Protein AF-A0A6A6Z3P0-F1 (afdb_monomer_lite)

InterPro domains:
  IPR002867 IBR domain [PF01485] (21-75)
  IPR002867 IBR domain [SM00647] (12-75)
  IPR002867 IBR domain [SM00647] (88-153)
  IPR031127 E3 ubiquitin ligase RBR family [PTHR11685] (5-146)
  IPR044066 TRIAD supradomain [PS51873] (1-155)

Sequence (176 aa):
MVEAVAEKDVFDRLSEQESFNFIREMEGLISCPNSDCSGGHLHPHPEEEPIFTCEGCHAKYCILCEVPYHDGLSCAEYKRQAGLTEEQKKQEAAMAEFLREKLTKRCPKCEILIQKDKGCDHMTCTVCNSQFCWDCLADWNIIIRNDNRRHNPTYRWHPDNLRSVQQSGVEDDDDS

Secondary structure (DSSP, 8-state):
-------HHHHHHHHHHHHHHHHHHSTTEEE-S-TT---EEE-S-TTT--EEE-TTT--EEETTTTEE--TTS-HHHHHHHTT-SHHHHHHHHHHHHHHHHHHEEE-TTT--EEEPPSS-SEEE-TTT--EEETTT--BHHHHHHS-GGGS-TTSTTSTTTGGGSTTS--------

pLDDT: mean 81.59, std 14.67, range [35.56, 96.56]

Radius of gyration: 31.36 Å; chains: 1; bounding box: 68×85×72 Å

Foldseek 3Di:
DDDPDDDPVRVVVVVVVVVVVVLVPDPQWAADPDPVDRWTDRGNCCPPDQWGQTPGPRFIARVVQGHGDDPPDDPVRCCVVVLNDPVSVVVVVVVVVVQQVVQWDAQPPPGDIDGDDPDAQFDADPPPRFTAGNFQNFGPVVCVVPHLCSGDPVDCSRPVNVVVVVPPDDPDPPDD

Structure (mmCIF, N/CA/C/O backbone):
data_AF-A0A6A6Z3P0-F1
#
_entry.id   AF-A0A6A6Z3P0-F1
#
loop_
_atom_site.group_PDB
_atom_site.id
_atom_site.type_symbol
_atom_site.label_atom_id
_atom_site.label_alt_id
_atom_site.label_comp_id
_atom_site.label_asym_id
_atom_site.label_entity_id
_atom_site.label_seq_id
_atom_site.pdbx_PDB_ins_code
_atom_site.Cartn_x
_atom_site.Cartn_y
_atom_site.Cartn_z
_atom_site.occupancy
_atom_site.B_iso_or_equiv
_atom_site.auth_seq_id
_atom_site.auth_comp_id
_atom_site.auth_asym_id
_atom_site.auth_atom_id
_atom_site.pdbx_PDB_model_num
ATOM 1 N N . MET A 1 1 ? -37.049 44.557 25.348 1.00 35.56 1 MET A N 1
ATOM 2 C CA . MET A 1 1 ? -37.482 43.154 25.477 1.00 35.56 1 MET A CA 1
ATOM 3 C C . MET A 1 1 ? -37.672 42.621 24.079 1.00 35.56 1 MET A C 1
ATOM 5 O O . MET A 1 1 ? -38.608 43.037 23.416 1.00 35.56 1 MET A O 1
ATOM 9 N N . VAL A 1 2 ? -36.734 41.815 23.598 1.00 36.72 2 VAL A N 1
ATOM 10 C CA . VAL A 1 2 ? -36.918 41.025 22.377 1.00 36.72 2 VAL A CA 1
ATOM 11 C C . VAL A 1 2 ? -36.801 39.590 22.855 1.00 36.72 2 VAL A C 1
ATOM 13 O O . VAL A 1 2 ? -35.703 39.122 23.138 1.00 36.72 2 VAL A O 1
ATOM 16 N N . GLU A 1 3 ? -37.943 38.957 23.095 1.00 46.56 3 GLU A N 1
ATOM 17 C CA . GLU A 1 3 ? -38.000 37.521 23.341 1.00 46.56 3 GLU A CA 1
ATOM 18 C C . GLU A 1 3 ? -37.885 36.848 21.977 1.00 46.56 3 GLU A C 1
ATOM 20 O O . GLU A 1 3 ? -38.770 36.962 21.128 1.00 46.56 3 GLU A O 1
ATOM 25 N N . ALA A 1 4 ? -36.735 36.225 21.731 1.00 55.53 4 ALA A N 1
ATOM 26 C CA . ALA A 1 4 ? -36.523 35.401 20.558 1.00 55.53 4 ALA A CA 1
ATOM 27 C C . ALA A 1 4 ? -37.295 34.093 20.758 1.00 55.53 4 ALA A C 1
ATOM 29 O O . ALA A 1 4 ? -36.815 33.169 21.410 1.00 55.53 4 ALA A O 1
ATOM 30 N N . VAL A 1 5 ? -38.515 34.030 20.230 1.00 57.62 5 VAL A N 1
ATOM 31 C CA . VAL A 1 5 ? -39.254 32.772 20.123 1.00 57.62 5 VAL A CA 1
ATOM 32 C C . VAL A 1 5 ? -38.712 32.060 18.890 1.00 57.62 5 VAL A C 1
ATOM 34 O O . VAL A 1 5 ? -39.016 32.446 17.762 1.00 57.62 5 VAL A O 1
ATOM 37 N N . ALA A 1 6 ? -37.845 31.070 19.098 1.00 60.78 6 ALA A N 1
ATOM 38 C CA . ALA A 1 6 ? -37.446 30.170 18.025 1.00 60.78 6 ALA A CA 1
ATOM 39 C C . ALA A 1 6 ? -38.705 29.486 17.464 1.00 60.78 6 ALA A C 1
ATOM 41 O O . ALA A 1 6 ? -39.554 29.025 18.232 1.00 60.78 6 ALA A O 1
ATOM 42 N N . GLU A 1 7 ? -38.851 29.440 16.135 1.00 67.38 7 GLU A N 1
ATOM 43 C CA . GLU A 1 7 ? -39.896 28.625 15.509 1.00 67.38 7 GLU A CA 1
ATOM 44 C C . GLU A 1 7 ? -39.779 27.183 16.006 1.00 67.38 7 GLU A C 1
ATOM 46 O O . GLU A 1 7 ? -38.675 26.693 16.240 1.00 67.38 7 GLU A O 1
ATOM 51 N N . LYS A 1 8 ? -40.914 26.496 16.161 1.00 65.06 8 LYS A N 1
ATOM 52 C CA . LYS A 1 8 ? -40.977 25.155 16.755 1.00 65.06 8 LYS A CA 1
ATOM 53 C C . LYS A 1 8 ? -39.964 24.175 16.139 1.00 65.06 8 LYS A C 1
ATOM 55 O O . LYS A 1 8 ? -39.281 23.481 16.870 1.00 65.06 8 LYS A O 1
ATOM 60 N N . ASP A 1 9 ? -39.784 24.214 14.821 1.00 66.25 9 ASP A N 1
ATOM 61 C CA . ASP A 1 9 ? -38.813 23.380 14.097 1.00 66.25 9 ASP A CA 1
ATOM 62 C C . ASP A 1 9 ? -37.337 23.731 14.395 1.00 66.25 9 ASP A C 1
ATOM 64 O O . ASP A 1 9 ? -36.457 22.875 14.351 1.00 66.25 9 ASP A O 1
ATOM 68 N N . VAL A 1 10 ? -37.044 24.992 14.720 1.00 68.81 10 VAL A N 1
ATOM 69 C CA . VAL A 1 10 ? -35.709 25.427 15.160 1.00 68.81 10 VAL A CA 1
ATOM 70 C C . VAL A 1 10 ? -35.479 25.023 16.616 1.00 68.81 10 VAL A C 1
ATOM 72 O O . VAL A 1 10 ? -34.391 24.566 16.952 1.00 68.81 10 VAL A O 1
ATOM 75 N N . PHE A 1 11 ? -36.500 25.149 17.467 1.00 68.69 11 PHE A N 1
ATOM 76 C CA . PHE A 1 11 ? -36.441 24.715 18.862 1.00 68.69 11 PHE A CA 1
ATOM 77 C C . PHE A 1 11 ? -36.254 23.196 18.982 1.00 68.69 11 PHE A C 1
ATOM 79 O O . PHE A 1 11 ? -35.376 22.754 19.719 1.00 68.69 11 PHE A O 1
ATOM 86 N N . ASP A 1 12 ? -37.011 22.411 18.213 1.00 67.81 12 ASP A N 1
ATOM 87 C CA . ASP A 1 12 ? -36.944 20.947 18.223 1.00 67.81 12 ASP A CA 1
ATOM 88 C C . ASP A 1 12 ? -35.551 20.460 17.773 1.00 67.81 12 ASP A C 1
ATOM 90 O O . ASP A 1 12 ? -34.917 19.665 18.467 1.00 67.81 12 ASP A O 1
ATOM 94 N N . ARG A 1 13 ? -34.996 21.029 16.690 1.00 67.06 13 ARG A N 1
ATOM 95 C CA . ARG A 1 13 ? -33.631 20.709 16.227 1.00 67.06 13 ARG A CA 1
ATOM 96 C C . ARG A 1 13 ? -32.543 21.093 17.231 1.00 67.06 13 ARG A C 1
ATOM 98 O O . ARG A 1 13 ? -31.595 20.332 17.416 1.00 67.06 13 ARG A O 1
ATOM 105 N N . LEU A 1 14 ? -32.659 22.257 17.874 1.00 68.25 14 LEU A N 1
ATOM 106 C CA . LEU A 1 14 ? -31.714 22.680 18.913 1.00 68.25 14 LEU A CA 1
ATOM 107 C C . LEU A 1 14 ? -31.801 21.765 20.146 1.00 68.25 14 LEU A C 1
ATOM 109 O O . LEU A 1 14 ? -30.767 21.348 20.657 1.00 68.25 14 LEU A O 1
ATOM 113 N N . SER A 1 15 ? -33.010 21.376 20.560 1.00 70.75 15 SER A N 1
ATOM 114 C CA . SER A 1 15 ? -33.253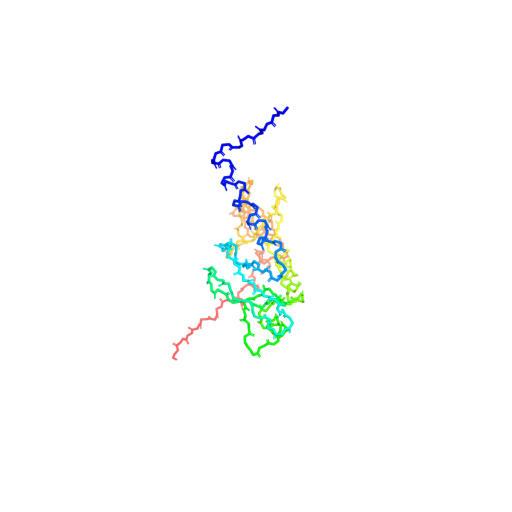 20.447 21.673 1.00 70.75 15 SER A CA 1
ATOM 115 C C . SER A 1 15 ? -32.660 19.055 21.421 1.00 70.75 15 SER A C 1
ATOM 117 O O . SER A 1 15 ? -32.053 18.456 22.314 1.00 70.75 15 SER A O 1
ATOM 119 N N . GLU A 1 16 ? -32.832 18.512 20.214 1.00 72.56 16 GLU A N 1
ATOM 120 C CA . GLU A 1 16 ? -32.235 17.230 19.823 1.00 72.56 16 GLU A CA 1
ATOM 121 C C . GLU A 1 16 ? -30.707 17.321 19.811 1.00 72.56 16 GLU A C 1
ATOM 123 O O . GLU A 1 16 ? -30.027 16.454 20.359 1.00 72.56 16 GLU A O 1
ATOM 128 N N . GLN A 1 17 ? -30.156 18.395 19.243 1.00 67.75 17 GLN A N 1
ATOM 129 C CA . GLN A 1 17 ? -28.715 18.612 19.175 1.00 67.75 17 GLN A CA 1
ATOM 130 C C . GLN A 1 17 ? -28.081 18.762 20.567 1.00 67.75 17 GLN A C 1
ATOM 132 O O . GLN A 1 17 ? -27.013 18.201 20.809 1.00 67.75 17 GLN A O 1
ATOM 137 N N . GLU A 1 18 ? -28.738 19.459 21.495 1.00 72.56 18 GLU A N 1
ATOM 138 C CA . GLU A 1 18 ? -28.304 19.547 22.894 1.00 72.56 18 GLU A CA 1
ATOM 139 C C . GLU A 1 18 ? -28.353 18.187 23.593 1.00 72.56 18 GLU A C 1
ATOM 141 O O . GLU A 1 18 ? -27.410 17.834 24.297 1.00 72.56 18 GLU A O 1
ATOM 146 N N . SER A 1 19 ? -29.386 17.382 23.335 1.00 71.88 19 SER A N 1
ATOM 147 C CA . SER A 1 19 ? -29.491 16.021 23.877 1.00 71.88 19 SER A CA 1
ATOM 148 C C . SER A 1 19 ? -28.378 15.111 23.350 1.00 71.88 19 SER A C 1
ATOM 150 O O . SER A 1 19 ? -27.748 14.390 24.121 1.00 71.88 19 SER A O 1
ATOM 152 N N . PHE A 1 20 ? -28.072 15.176 22.051 1.00 68.38 20 PHE A N 1
ATOM 153 C CA . PHE A 1 20 ? -26.949 14.447 21.459 1.00 68.38 20 PHE A CA 1
ATOM 154 C C . PHE A 1 20 ? -25.596 14.924 21.991 1.00 68.38 20 PHE A C 1
ATOM 156 O O . PHE A 1 20 ? -24.726 14.095 22.252 1.00 68.38 20 PHE A O 1
ATOM 163 N N . ASN A 1 21 ? -25.406 16.235 22.166 1.00 68.31 21 ASN A N 1
ATOM 164 C CA . ASN A 1 21 ? -24.182 16.783 22.752 1.00 68.31 21 ASN A CA 1
ATOM 165 C C . ASN A 1 21 ? -24.018 16.325 24.204 1.00 68.31 21 ASN A C 1
ATOM 167 O O . ASN A 1 21 ? -22.949 15.845 24.562 1.00 68.31 21 ASN A O 1
ATOM 171 N N . PHE A 1 22 ? -25.089 16.362 24.997 1.00 68.88 22 PHE A N 1
ATOM 172 C CA . PHE A 1 22 ? -25.094 15.861 26.368 1.00 68.88 22 PHE A CA 1
ATOM 173 C C . PHE A 1 22 ? -24.763 14.365 26.436 1.00 68.88 22 PHE A C 1
ATOM 175 O O . PHE A 1 22 ? -23.932 13.955 27.239 1.00 68.88 22 PHE A O 1
ATOM 182 N N . ILE A 1 23 ? -25.354 13.544 25.558 1.00 68.38 23 ILE A N 1
ATOM 183 C CA . ILE A 1 23 ? -25.042 12.111 25.473 1.00 68.38 23 ILE A CA 1
ATOM 184 C C . ILE A 1 23 ? -23.565 11.897 25.127 1.00 68.38 23 ILE A C 1
ATOM 186 O O . ILE A 1 23 ? -22.910 11.075 25.757 1.00 68.38 23 ILE A O 1
ATOM 190 N N . ARG A 1 24 ? -23.017 12.660 24.174 1.00 65.38 24 ARG A N 1
ATOM 191 C CA . ARG A 1 24 ? -21.593 12.596 23.797 1.00 65.38 24 ARG A CA 1
ATOM 192 C C . ARG A 1 24 ? -20.644 13.027 24.913 1.00 65.38 24 ARG A C 1
ATOM 194 O O . ARG A 1 24 ? -19.501 12.584 24.918 1.00 65.38 24 ARG A O 1
ATOM 201 N N . GLU A 1 25 ? -21.103 13.890 25.809 1.00 68.88 25 GLU A N 1
ATOM 202 C CA . GLU A 1 25 ? -20.354 14.360 26.975 1.00 68.88 25 GLU A CA 1
ATOM 203 C C . GLU A 1 25 ? -20.548 13.465 28.210 1.00 68.88 25 GLU A C 1
ATOM 205 O O . GLU A 1 25 ? -19.884 13.689 29.222 1.00 68.88 25 GLU A O 1
ATOM 210 N N . MET A 1 26 ? -21.406 12.435 28.147 1.00 71.31 26 MET A N 1
ATOM 211 C CA . MET A 1 26 ? -21.532 11.471 29.240 1.00 71.31 26 MET A CA 1
ATOM 212 C C . MET A 1 26 ? -20.230 10.689 29.417 1.00 71.31 26 MET A C 1
ATOM 214 O O . MET A 1 26 ? -19.763 9.991 28.512 1.00 71.31 26 MET A O 1
ATOM 218 N N . GLU A 1 27 ? -19.674 10.768 30.624 1.00 71.00 27 GLU A N 1
ATOM 219 C CA . GLU A 1 27 ? -18.538 9.949 31.029 1.00 71.00 27 GLU A CA 1
ATOM 220 C C . GLU A 1 27 ? -18.869 8.461 30.845 1.00 71.00 27 GLU A C 1
ATOM 222 O O . GLU A 1 27 ? -19.926 7.976 31.250 1.00 71.00 27 GLU A O 1
ATOM 227 N N . GLY A 1 28 ? -17.962 7.736 30.189 1.00 75.69 28 GLY A N 1
ATOM 228 C CA . GLY A 1 28 ? -18.129 6.314 29.895 1.00 75.69 28 GLY A CA 1
ATOM 229 C C . GLY A 1 28 ? -18.850 6.001 28.583 1.00 75.69 28 GLY A C 1
ATOM 230 O O . GLY A 1 28 ? -18.917 4.829 28.226 1.00 75.69 28 GLY A O 1
ATOM 231 N N . LEU A 1 29 ? -19.355 6.974 27.812 1.00 81.56 29 LEU A N 1
ATOM 232 C CA . LEU A 1 29 ? -19.882 6.664 26.479 1.00 81.56 29 LEU A CA 1
ATOM 233 C C . LEU A 1 29 ? -18.741 6.345 25.498 1.00 81.56 29 LEU A C 1
ATOM 235 O O . LEU A 1 29 ? -17.937 7.208 25.150 1.00 81.56 29 LEU A O 1
ATOM 239 N N . ILE A 1 30 ? -18.720 5.114 24.984 1.00 84.81 30 ILE A N 1
ATOM 240 C CA . ILE A 1 30 ? -17.790 4.676 23.939 1.00 84.81 30 ILE A CA 1
ATOM 241 C C . ILE A 1 30 ? -18.548 4.572 22.611 1.00 84.81 30 ILE A C 1
ATOM 243 O O . ILE A 1 30 ? -19.600 3.935 22.519 1.00 84.81 30 ILE A O 1
ATOM 247 N N . SER A 1 31 ? -18.017 5.208 21.565 1.00 87.06 31 SER A N 1
ATOM 248 C CA . SER A 1 31 ? -18.571 5.125 20.205 1.00 87.06 31 SER A CA 1
ATOM 249 C C . SER A 1 31 ? -18.170 3.815 19.523 1.00 87.06 31 SER A C 1
ATOM 251 O O . SER A 1 31 ? -17.090 3.283 19.777 1.00 87.06 31 SER A O 1
ATOM 253 N N . CYS A 1 32 ? -19.018 3.292 18.635 1.00 88.25 32 CYS A N 1
ATOM 254 C CA . CYS A 1 32 ? -18.690 2.094 17.868 1.00 88.25 32 CYS A CA 1
ATOM 255 C C . CYS A 1 32 ? -17.469 2.334 16.954 1.00 88.25 32 CYS A C 1
ATOM 257 O O . CYS A 1 32 ? -17.487 3.289 16.181 1.00 88.25 32 CYS A O 1
ATOM 259 N N . PRO A 1 33 ? -16.444 1.455 16.961 1.00 87.06 33 PRO A N 1
ATOM 260 C CA . PRO A 1 33 ? -15.307 1.561 16.038 1.00 87.06 33 PRO A CA 1
ATOM 261 C C . PRO A 1 33 ? -15.658 1.321 14.562 1.00 87.06 33 PRO A C 1
ATOM 263 O O . PRO A 1 33 ? -14.856 1.606 13.676 1.00 87.06 33 PRO A O 1
ATOM 266 N N . ASN A 1 34 ? -16.830 0.750 14.279 1.00 85.12 34 ASN A N 1
ATOM 267 C CA . ASN A 1 34 ? -17.285 0.525 12.915 1.00 85.12 34 ASN A CA 1
ATOM 268 C C . ASN A 1 34 ? -17.713 1.852 12.269 1.00 85.12 34 ASN A C 1
ATOM 270 O O . ASN A 1 34 ? -18.661 2.480 12.735 1.00 85.12 34 ASN A O 1
ATOM 274 N N . SER A 1 35 ? -17.074 2.230 11.159 1.00 86.81 35 SER A N 1
ATOM 275 C CA . SER A 1 35 ? -17.388 3.458 10.415 1.00 86.81 35 SER A CA 1
ATOM 276 C C . SER A 1 35 ? -18.821 3.512 9.885 1.00 86.81 35 SER A C 1
ATOM 278 O O . SER A 1 35 ? -19.353 4.601 9.694 1.00 86.81 35 SER A O 1
ATOM 280 N N . ASP A 1 36 ? -19.452 2.354 9.680 1.00 89.25 36 ASP A N 1
ATOM 281 C CA . ASP A 1 36 ? -20.828 2.254 9.186 1.00 89.25 36 ASP A CA 1
ATOM 282 C C . ASP A 1 36 ? -21.865 2.228 10.327 1.00 89.25 36 ASP A C 1
ATOM 284 O O . ASP A 1 36 ? -23.061 2.061 10.085 1.00 89.25 36 ASP A O 1
ATOM 288 N N . CYS A 1 37 ? -21.433 2.377 11.586 1.00 87.44 37 CYS A N 1
ATOM 2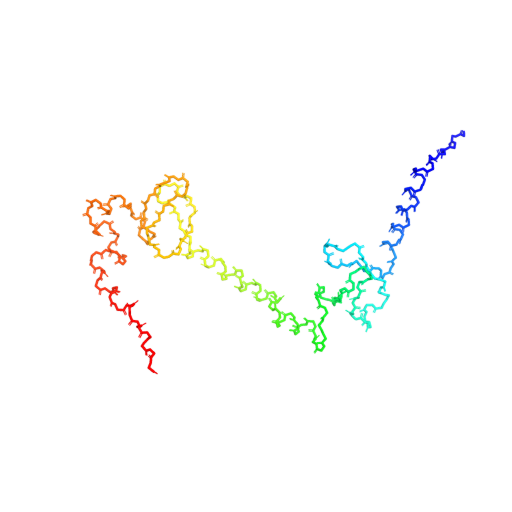89 C CA . CYS A 1 37 ? -22.304 2.357 12.756 1.00 87.44 37 CYS A CA 1
ATOM 290 C C . CYS A 1 37 ? -22.190 3.653 13.564 1.00 87.44 37 CYS A C 1
ATOM 292 O O . CYS A 1 37 ? -21.150 3.964 14.130 1.00 87.44 37 CYS A O 1
ATOM 294 N N . SER A 1 38 ? -23.305 4.371 13.708 1.00 85.12 38 SER A N 1
ATOM 295 C CA . SER A 1 38 ? -23.405 5.548 14.589 1.00 85.12 38 SER A CA 1
ATOM 296 C C . SER A 1 38 ? -23.781 5.197 16.036 1.00 85.12 38 SER A C 1
ATOM 298 O O . SER A 1 38 ? -24.135 6.078 16.814 1.00 85.12 38 SER A O 1
ATOM 300 N N . GLY A 1 39 ? -23.773 3.907 16.383 1.00 85.94 39 GLY A N 1
ATOM 301 C CA . GLY A 1 39 ? -24.103 3.424 17.720 1.00 85.94 39 GLY A CA 1
ATOM 302 C C . GLY A 1 39 ? -22.938 3.538 18.702 1.00 85.94 39 GLY A C 1
ATOM 303 O O . GLY A 1 39 ? -21.820 3.916 18.356 1.00 85.94 39 GLY A O 1
ATOM 304 N N . GLY A 1 40 ? -23.191 3.136 19.941 1.00 85.88 40 GLY A N 1
ATOM 305 C CA . GLY A 1 40 ? -22.212 3.131 21.023 1.00 85.88 40 GLY A CA 1
ATOM 306 C C . GLY A 1 40 ? -22.678 2.241 22.167 1.00 85.88 40 GLY A C 1
ATOM 307 O O . GLY A 1 40 ? -23.612 1.456 21.994 1.00 85.88 40 GLY A O 1
ATOM 308 N N . HIS A 1 41 ? -22.010 2.351 23.307 1.00 84.69 41 HIS A N 1
ATOM 309 C CA . HIS A 1 41 ? -22.420 1.735 24.564 1.00 84.69 41 HIS A CA 1
ATOM 310 C C . HIS A 1 41 ? -21.830 2.524 25.733 1.00 84.69 41 HIS A C 1
ATOM 312 O O . HIS A 1 41 ? -20.716 3.046 25.633 1.00 84.69 41 HIS A O 1
ATOM 318 N N . LEU A 1 42 ? -22.587 2.623 26.824 1.00 80.94 42 LEU A N 1
ATOM 319 C CA . LEU A 1 42 ? -22.108 3.188 28.080 1.00 80.94 42 LEU A CA 1
ATOM 320 C C . LEU A 1 42 ? -21.281 2.134 28.804 1.00 80.94 42 LEU A C 1
ATOM 322 O O . LEU A 1 42 ? -21.802 1.108 29.227 1.00 80.94 42 LEU A O 1
ATOM 326 N N . HIS A 1 43 ? -19.997 2.414 28.962 1.00 78.81 43 HIS A N 1
ATOM 327 C CA . HIS A 1 43 ? -19.026 1.526 29.570 1.00 78.81 43 HIS A CA 1
ATOM 328 C C . HIS A 1 43 ? -18.372 2.197 30.789 1.00 78.81 43 HIS A C 1
ATOM 330 O O . HIS A 1 43 ? -17.271 2.739 30.688 1.00 78.81 43 HIS A O 1
ATOM 336 N N . PRO A 1 44 ? -19.059 2.216 31.946 1.00 68.75 44 PRO A N 1
ATOM 337 C CA . PRO A 1 44 ? -18.625 2.969 33.125 1.00 68.75 44 PRO A CA 1
ATOM 338 C C . PRO A 1 44 ? -17.396 2.377 33.836 1.00 68.75 44 PRO A C 1
ATOM 340 O O . PRO A 1 44 ? -16.742 3.095 34.587 1.00 68.75 44 PRO A O 1
ATOM 343 N N . HIS A 1 45 ? -17.062 1.101 33.597 1.00 69.56 45 HIS A N 1
ATOM 344 C CA . HIS A 1 45 ? -15.950 0.393 34.255 1.00 69.56 45 HIS A CA 1
ATOM 345 C C . HIS A 1 45 ? -15.009 -0.280 33.236 1.00 69.56 45 HIS A C 1
ATOM 347 O O . HIS A 1 45 ? -14.978 -1.509 33.114 1.00 69.56 45 HIS A O 1
ATOM 353 N N . PRO A 1 46 ? -14.236 0.508 32.468 1.00 66.44 46 PRO A N 1
ATOM 354 C CA . PRO A 1 46 ? -13.345 -0.011 31.431 1.00 66.44 46 PRO A CA 1
ATOM 355 C C . PRO A 1 46 ? -12.194 -0.872 31.975 1.00 66.44 46 PRO A C 1
ATOM 357 O O . PRO A 1 46 ? -11.705 -1.753 31.268 1.00 66.44 46 PRO A O 1
ATOM 360 N N . GLU A 1 47 ? -11.768 -0.665 33.223 1.00 66.19 47 GLU A N 1
ATOM 361 C CA . GLU A 1 47 ? -10.739 -1.499 33.858 1.00 66.19 47 GLU A CA 1
ATOM 362 C C . GLU A 1 47 ? -11.206 -2.908 34.268 1.00 66.19 47 GLU A C 1
ATOM 364 O O . GLU A 1 47 ? -10.376 -3.818 34.315 1.00 66.19 47 GLU A O 1
ATOM 369 N N . GLU A 1 48 ? -12.496 -3.108 34.557 1.00 69.69 48 GLU A N 1
ATOM 370 C CA . GLU A 1 48 ? -13.027 -4.391 35.051 1.00 69.69 48 GLU A CA 1
ATOM 371 C C . GLU A 1 48 ? -13.552 -5.274 33.913 1.00 69.69 48 GLU A C 1
ATOM 373 O O . GLU A 1 48 ? -13.347 -6.489 33.913 1.00 69.69 48 GLU A O 1
ATOM 378 N N . GLU A 1 49 ? -14.164 -4.659 32.900 1.00 72.38 49 GLU A N 1
ATOM 379 C CA . GLU A 1 49 ? -14.707 -5.353 31.735 1.00 72.38 49 GLU A CA 1
ATOM 380 C C . GLU A 1 49 ? -14.137 -4.740 30.452 1.00 72.38 49 GLU A C 1
ATOM 382 O O . GLU A 1 49 ? -14.703 -3.803 29.908 1.00 72.38 49 GLU A O 1
ATOM 387 N N . PRO A 1 50 ? -13.036 -5.248 29.880 1.00 78.12 50 PRO A N 1
ATOM 388 C CA . PRO A 1 50 ? -12.430 -4.640 28.694 1.00 78.12 50 PRO A CA 1
ATOM 389 C C . PRO A 1 50 ? -13.218 -4.901 27.391 1.00 78.12 50 PRO A C 1
ATOM 391 O O . PRO A 1 50 ? -12.680 -4.717 26.295 1.00 78.12 50 PRO A O 1
ATOM 394 N N . ILE A 1 51 ? -14.463 -5.378 27.492 1.00 87.56 51 ILE A N 1
ATOM 395 C CA . ILE A 1 51 ? -15.319 -5.794 26.380 1.00 87.56 51 ILE A CA 1
ATOM 396 C C . ILE A 1 51 ? -16.362 -4.713 26.120 1.00 87.56 51 ILE A C 1
ATOM 398 O O . ILE A 1 51 ? -17.307 -4.553 26.881 1.00 87.56 51 ILE A O 1
ATOM 402 N N . PHE A 1 52 ? -16.242 -4.034 24.989 1.00 87.94 52 PHE A N 1
ATOM 403 C CA . PHE A 1 52 ? -17.290 -3.169 24.469 1.00 87.94 52 PHE A CA 1
ATOM 404 C C . PHE A 1 52 ? -18.233 -3.977 23.581 1.00 87.94 52 PHE A C 1
ATOM 406 O O . PHE A 1 52 ? -17.773 -4.691 22.689 1.00 87.94 52 PHE A O 1
ATOM 413 N N . THR A 1 53 ? -19.543 -3.833 23.776 1.00 90.69 53 THR A N 1
ATOM 414 C CA . THR A 1 53 ? -20.569 -4.392 22.883 1.00 90.69 53 THR A CA 1
ATOM 415 C C . THR A 1 53 ? -21.457 -3.262 22.381 1.00 90.69 53 THR A C 1
ATOM 417 O O . THR A 1 53 ? -22.169 -2.652 23.166 1.00 90.69 53 THR A O 1
ATOM 420 N N . CYS A 1 54 ? -21.437 -2.979 21.079 1.00 89.50 54 CYS A N 1
ATOM 421 C CA . CYS A 1 54 ? -22.235 -1.888 20.514 1.00 89.50 54 CYS A CA 1
ATOM 422 C C . CYS A 1 54 ? -23.743 -2.181 20.581 1.00 89.50 54 CYS A C 1
ATOM 424 O O . CYS A 1 54 ? -24.182 -3.250 20.162 1.00 89.50 54 CYS A O 1
ATOM 426 N N . GLU A 1 55 ? -24.564 -1.213 20.986 1.00 88.06 55 GLU A N 1
ATOM 427 C CA . GLU A 1 55 ? -26.027 -1.374 20.973 1.00 88.06 55 GLU A CA 1
ATOM 428 C C . GLU A 1 55 ? -26.640 -1.268 19.570 1.00 88.06 55 GLU A C 1
ATOM 430 O O . GLU A 1 55 ? -27.702 -1.829 19.320 1.00 88.06 55 GLU A O 1
ATOM 435 N N . GLY A 1 56 ? -25.962 -0.589 18.639 1.00 86.94 56 GLY A N 1
ATOM 436 C CA . GLY A 1 56 ? -26.449 -0.397 17.271 1.00 86.94 56 GLY A CA 1
ATOM 437 C C . GLY A 1 56 ? -26.192 -1.588 16.347 1.00 86.94 56 GLY A C 1
ATOM 438 O O . GLY A 1 56 ? -27.079 -1.996 15.605 1.00 86.94 56 GLY A O 1
ATOM 439 N N . CYS A 1 57 ? -24.975 -2.144 16.367 1.00 90.50 57 CYS A N 1
ATOM 440 C CA . CYS A 1 57 ? -24.586 -3.253 15.481 1.00 90.50 57 CYS A CA 1
ATOM 441 C C . CYS A 1 57 ? -24.222 -4.554 16.208 1.00 90.50 57 CYS A C 1
ATOM 443 O O . CYS A 1 57 ? -23.892 -5.537 15.548 1.00 90.50 57 CYS A O 1
ATOM 445 N N . HIS A 1 58 ? -24.241 -4.576 17.545 1.00 90.50 58 HIS A N 1
ATOM 446 C CA . HIS A 1 58 ? -23.903 -5.742 18.378 1.00 90.50 58 HIS A CA 1
ATOM 447 C C . HIS A 1 58 ? -22.484 -6.304 18.198 1.00 90.50 58 HIS A C 1
ATOM 449 O O . HIS A 1 58 ? -22.153 -7.352 18.757 1.00 90.50 58 HIS A O 1
ATOM 455 N N . ALA A 1 59 ? -21.619 -5.600 17.466 1.00 90.62 59 ALA A N 1
ATOM 456 C CA . ALA A 1 59 ? -20.215 -5.949 17.341 1.00 90.62 59 ALA A CA 1
ATOM 457 C C . ALA A 1 59 ? -19.487 -5.762 18.680 1.00 90.62 59 ALA A C 1
ATOM 459 O O . ALA A 1 59 ? -19.748 -4.807 19.420 1.00 90.62 59 ALA A O 1
ATOM 460 N N . LYS A 1 60 ? -18.564 -6.686 18.966 1.00 91.88 60 LYS A N 1
ATOM 461 C CA . LYS A 1 60 ? -17.769 -6.704 20.194 1.00 91.88 60 LYS A CA 1
ATOM 462 C C . LYS A 1 60 ? -16.331 -6.294 19.921 1.00 91.88 60 LYS A C 1
ATOM 464 O O . LYS A 1 60 ? -15.697 -6.850 19.023 1.00 91.88 60 LYS A O 1
ATOM 469 N N . TYR A 1 61 ? -15.805 -5.391 20.735 1.00 91.06 61 TYR A N 1
ATOM 470 C CA . TYR A 1 61 ? -14.438 -4.894 20.630 1.00 91.06 61 TYR A CA 1
ATOM 471 C C . TYR A 1 61 ? -13.736 -4.957 21.982 1.00 91.06 61 TYR A C 1
ATOM 473 O O . TYR A 1 61 ? -14.368 -4.820 23.027 1.00 91.06 61 TYR A O 1
ATOM 481 N N . CYS A 1 62 ? -12.421 -5.152 21.965 1.00 89.75 62 CYS A N 1
ATOM 482 C CA . CYS A 1 62 ? -11.607 -4.910 23.146 1.00 89.75 62 CYS A CA 1
ATOM 483 C C . CYS A 1 62 ? -11.282 -3.416 23.227 1.00 89.75 62 CYS A C 1
ATOM 485 O O . CYS A 1 62 ? -10.619 -2.886 22.339 1.00 89.75 62 CYS A O 1
ATOM 487 N N . ILE A 1 63 ? -11.697 -2.739 24.294 1.00 85.94 63 ILE A N 1
ATOM 488 C CA . ILE A 1 63 ? -11.466 -1.291 24.457 1.00 85.94 63 ILE A CA 1
ATOM 489 C C . ILE A 1 63 ? -9.996 -0.940 24.705 1.00 85.94 63 ILE A C 1
ATOM 491 O O . ILE A 1 63 ? -9.567 0.166 24.412 1.00 85.94 63 ILE A O 1
ATOM 495 N N . LEU A 1 64 ? -9.203 -1.887 25.215 1.00 85.81 64 LEU A N 1
ATOM 496 C CA . LEU A 1 64 ? -7.785 -1.665 25.520 1.00 85.81 64 LEU A CA 1
ATOM 497 C C . LEU A 1 64 ? -6.906 -1.625 24.268 1.00 85.81 64 LEU A C 1
ATOM 499 O O . LEU A 1 64 ? -5.804 -1.077 24.290 1.00 85.81 64 LEU A O 1
ATOM 503 N N . CYS A 1 65 ? -7.341 -2.274 23.190 1.00 87.06 65 CYS A N 1
ATOM 504 C CA . CYS A 1 65 ? -6.555 -2.353 21.965 1.00 87.06 65 CYS A CA 1
ATOM 505 C C . CYS A 1 65 ? -7.335 -2.085 20.679 1.00 87.06 65 CYS A C 1
ATOM 507 O O . CYS A 1 65 ? -6.728 -2.177 19.615 1.00 87.06 65 CYS A O 1
ATOM 509 N N . GLU A 1 66 ? -8.612 -1.713 20.787 1.00 87.25 66 GLU A N 1
ATOM 510 C CA . GLU A 1 66 ? -9.476 -1.220 19.705 1.00 87.25 66 GLU A CA 1
ATOM 511 C C . GLU A 1 66 ? -9.589 -2.180 18.508 1.00 87.25 66 GLU A C 1
ATOM 513 O O . GLU A 1 66 ? -9.678 -1.786 17.348 1.00 87.25 66 GLU A O 1
ATOM 518 N N . VAL A 1 67 ? -9.597 -3.479 18.792 1.00 89.06 67 VAL A N 1
ATOM 519 C CA . VAL A 1 67 ? -9.744 -4.564 17.808 1.00 89.06 67 VAL A CA 1
ATOM 520 C C . VAL A 1 67 ? -10.980 -5.401 18.136 1.00 89.06 67 VAL A C 1
ATOM 522 O O . VAL A 1 67 ? -11.506 -5.284 19.250 1.00 89.06 67 VAL A O 1
ATOM 525 N N . PRO A 1 68 ? -11.464 -6.252 17.207 1.00 91.19 68 PRO A N 1
ATOM 526 C CA . PRO A 1 68 ? -12.498 -7.227 17.527 1.00 91.19 68 PRO A CA 1
ATOM 527 C C . PRO A 1 68 ? -12.158 -7.998 18.802 1.00 91.19 68 PRO A C 1
ATOM 529 O O . PRO A 1 68 ? -10.998 -8.338 19.044 1.00 91.19 68 PRO A O 1
ATOM 532 N N . TYR A 1 69 ? -13.172 -8.231 19.632 1.00 91.69 69 TYR A N 1
ATOM 533 C CA . TYR A 1 69 ? -12.973 -8.883 20.918 1.00 91.69 69 TYR A CA 1
ATOM 534 C C . TYR A 1 69 ? -12.310 -10.259 20.753 1.00 91.69 69 TYR A C 1
ATOM 536 O O . TYR A 1 69 ? -12.709 -11.056 19.902 1.00 91.69 69 TYR A O 1
ATOM 544 N N . HIS A 1 70 ? -11.310 -10.528 21.590 1.00 91.19 70 HIS A N 1
ATOM 545 C CA . HIS A 1 70 ? -10.487 -11.730 21.540 1.00 91.19 70 HIS A CA 1
ATOM 546 C C . HIS A 1 70 ? -10.557 -12.492 22.868 1.00 91.19 70 HIS A C 1
ATOM 548 O O . HIS A 1 70 ? -9.851 -12.190 23.831 1.00 91.19 70 HIS A O 1
ATOM 554 N N . ASP A 1 71 ? -11.436 -13.492 22.910 1.00 89.62 71 ASP A N 1
ATOM 555 C CA . ASP A 1 71 ? -11.611 -14.345 24.084 1.00 89.62 71 ASP A CA 1
ATOM 556 C C . ASP A 1 71 ? -10.387 -15.246 24.313 1.00 89.62 71 ASP A C 1
ATOM 558 O O . ASP A 1 71 ? -9.802 -15.778 23.368 1.00 89.62 71 ASP A O 1
ATOM 562 N N . GLY A 1 72 ? -9.985 -15.400 25.574 1.00 88.00 72 GLY A N 1
ATOM 563 C CA . GLY A 1 72 ? -8.872 -16.271 25.968 1.00 88.00 72 GLY A CA 1
ATOM 564 C C . GLY A 1 72 ? -7.463 -15.809 25.565 1.00 88.00 72 GLY A C 1
ATOM 565 O O . GLY A 1 72 ? -6.505 -16.529 25.837 1.00 88.00 72 GLY A O 1
ATOM 566 N N . LEU A 1 73 ? -7.310 -14.628 24.955 1.00 90.25 73 LEU A N 1
ATOM 567 C CA . LEU A 1 73 ? -6.015 -14.045 24.590 1.00 90.25 73 LEU A CA 1
ATOM 568 C C . LEU A 1 73 ? -5.828 -12.683 25.254 1.00 90.25 73 LEU A C 1
ATOM 570 O O . LEU A 1 73 ? -6.727 -11.839 25.251 1.00 90.25 73 LEU A O 1
ATOM 574 N N . SER A 1 74 ? -4.623 -12.417 25.754 1.00 90.94 74 SER A N 1
ATOM 575 C CA . SER A 1 74 ? -4.228 -11.053 26.099 1.00 90.94 74 SER A CA 1
ATOM 576 C C . SER A 1 74 ? -4.123 -10.187 24.838 1.00 90.94 74 SER A C 1
ATOM 578 O O . SER A 1 74 ? -3.835 -10.673 23.740 1.00 90.94 74 SER A O 1
ATOM 580 N N . CYS A 1 75 ? -4.266 -8.867 24.994 1.00 90.38 75 CYS A N 1
ATOM 581 C CA . CYS A 1 75 ? -4.114 -7.913 23.887 1.00 90.38 75 CYS A CA 1
ATOM 582 C C . CYS A 1 75 ? -2.772 -8.086 23.144 1.00 90.38 75 CYS A C 1
ATOM 584 O O . CYS A 1 75 ? -2.690 -7.903 21.930 1.00 90.38 75 CYS A O 1
ATOM 586 N N . ALA A 1 76 ? -1.703 -8.440 23.869 1.00 90.75 76 ALA A N 1
ATOM 587 C CA . ALA A 1 76 ? -0.379 -8.665 23.295 1.00 90.75 76 ALA A CA 1
ATOM 588 C C . ALA A 1 76 ? -0.311 -9.954 22.459 1.00 90.75 76 ALA A C 1
ATOM 590 O O . ALA A 1 76 ? 0.305 -9.962 21.392 1.00 90.75 76 ALA A O 1
ATOM 591 N N . GLU A 1 77 ? -0.943 -11.035 22.922 1.00 92.75 77 GLU A N 1
ATOM 592 C CA . GLU A 1 77 ? -1.010 -12.305 22.191 1.00 92.75 77 GLU A CA 1
ATOM 593 C C . GLU A 1 77 ? -1.850 -12.170 20.927 1.00 92.75 77 GLU A C 1
ATOM 595 O O . GLU A 1 77 ? -1.384 -12.558 19.854 1.00 92.75 77 GLU A O 1
ATOM 600 N N . TYR A 1 78 ? -3.022 -11.535 21.029 1.00 93.56 78 TYR A N 1
ATOM 601 C CA . TYR A 1 78 ? -3.872 -11.271 19.873 1.00 93.56 78 TYR A CA 1
ATOM 602 C C . TYR A 1 78 ? -3.131 -10.455 18.810 1.00 93.56 78 TYR A C 1
ATOM 604 O O . TYR A 1 78 ? -3.084 -10.858 17.650 1.00 93.56 78 TYR A O 1
ATOM 612 N N . LYS A 1 79 ? -2.467 -9.351 19.194 1.00 91.25 79 LYS A N 1
ATOM 613 C CA . LYS A 1 79 ? -1.690 -8.533 18.246 1.00 91.25 79 LYS A CA 1
ATOM 614 C C . LYS A 1 79 ? -0.593 -9.334 17.548 1.00 91.25 79 LYS A C 1
ATOM 616 O O . LYS A 1 79 ? -0.389 -9.149 16.353 1.00 91.25 79 LYS A O 1
ATOM 621 N N . ARG A 1 80 ? 0.097 -10.226 18.265 1.00 90.50 80 ARG A N 1
ATOM 622 C CA . ARG A 1 80 ? 1.137 -11.088 17.685 1.00 90.50 80 ARG A CA 1
ATOM 623 C C . ARG A 1 80 ? 0.556 -12.084 16.684 1.00 90.50 80 ARG A C 1
ATOM 625 O O . ARG A 1 80 ? 1.104 -12.235 15.595 1.00 90.50 80 ARG A O 1
ATOM 632 N N . GLN A 1 81 ? -0.542 -12.743 17.051 1.00 90.00 81 GLN A N 1
ATOM 633 C CA . GLN A 1 81 ? -1.200 -13.739 16.208 1.00 90.00 81 GLN A CA 1
ATOM 634 C C . GLN A 1 81 ? -1.839 -13.110 14.963 1.00 90.00 81 GLN A C 1
ATOM 636 O O . GLN A 1 81 ? -1.769 -13.687 13.884 1.00 90.00 81 GLN A O 1
ATOM 641 N N . ALA A 1 82 ? -2.419 -11.918 15.105 1.00 89.12 82 ALA A N 1
ATOM 642 C CA . ALA A 1 82 ? -3.085 -11.193 14.030 1.00 89.12 82 ALA A CA 1
ATOM 643 C C . ALA A 1 82 ? -2.128 -10.403 13.115 1.00 89.12 82 ALA A C 1
ATOM 645 O O . ALA A 1 82 ? -2.594 -9.730 12.202 1.00 89.12 82 ALA A O 1
ATOM 646 N N . GLY A 1 83 ? -0.812 -10.432 13.354 1.00 89.12 83 GLY A N 1
ATOM 647 C CA . GLY A 1 83 ? 0.139 -9.668 12.536 1.00 89.12 83 GLY A CA 1
ATOM 648 C C . GLY A 1 83 ? 0.171 -8.162 12.831 1.00 89.12 83 GLY A C 1
ATOM 649 O O . GLY A 1 83 ? 0.747 -7.389 12.076 1.00 89.12 83 GLY A O 1
ATOM 650 N N . LEU A 1 84 ? -0.456 -7.712 13.920 1.00 86.62 84 LEU A N 1
ATOM 651 C CA . LEU A 1 84 ? -0.705 -6.295 14.211 1.00 86.62 84 LEU A CA 1
ATOM 652 C C . LEU A 1 84 ? 0.388 -5.639 15.068 1.00 86.62 84 LEU A C 1
ATOM 654 O O . LEU A 1 84 ? 0.194 -4.529 15.573 1.00 86.62 84 LEU A O 1
ATOM 658 N N . THR A 1 85 ? 1.524 -6.306 15.275 1.00 90.62 85 THR A N 1
ATOM 659 C CA . THR A 1 85 ? 2.642 -5.716 16.022 1.00 90.62 85 THR A CA 1
ATOM 660 C C . THR A 1 85 ? 3.383 -4.679 15.182 1.00 90.62 85 THR A C 1
ATOM 662 O O . THR A 1 85 ? 3.479 -4.787 13.961 1.00 90.62 85 THR A O 1
ATOM 665 N N . GLU A 1 86 ? 3.967 -3.678 15.841 1.00 89.00 86 GLU A N 1
ATOM 666 C CA . GLU A 1 86 ? 4.781 -2.664 15.157 1.00 89.00 86 GLU A CA 1
ATOM 667 C C . GLU A 1 86 ? 6.000 -3.262 14.444 1.00 89.00 86 GLU A C 1
ATOM 669 O O . GLU A 1 86 ? 6.440 -2.743 13.422 1.00 89.00 86 GLU A O 1
ATOM 674 N N . GLU A 1 87 ? 6.541 -4.369 14.952 1.00 90.44 87 GLU A N 1
ATOM 675 C CA . GLU A 1 87 ? 7.629 -5.088 14.294 1.00 90.44 87 GLU A CA 1
ATOM 676 C C . GLU A 1 87 ? 7.173 -5.721 12.975 1.00 90.44 87 GLU A C 1
ATOM 678 O O . GLU A 1 87 ? 7.819 -5.509 11.952 1.00 90.44 87 GLU A O 1
ATOM 683 N N . GLN A 1 88 ? 6.037 -6.425 12.972 1.00 88.75 88 GLN A N 1
ATOM 684 C CA . GLN A 1 88 ? 5.483 -7.035 11.758 1.00 88.75 88 GLN A CA 1
ATOM 685 C C . GLN A 1 88 ? 5.124 -5.974 10.716 1.00 88.75 88 GLN A C 1
ATOM 687 O O . GLN A 1 88 ? 5.549 -6.089 9.571 1.00 88.75 88 GLN A O 1
ATOM 692 N N . LYS A 1 89 ? 4.468 -4.877 11.118 1.00 89.56 89 LYS A N 1
ATOM 693 C CA . LYS A 1 89 ? 4.174 -3.755 10.209 1.00 89.56 89 LYS A CA 1
ATOM 694 C C . LYS A 1 89 ? 5.438 -3.170 9.577 1.00 89.56 89 LYS A C 1
ATOM 696 O O . LYS A 1 89 ? 5.453 -2.863 8.388 1.00 89.56 89 LYS A O 1
ATOM 701 N N . LYS A 1 90 ? 6.518 -3.017 10.354 1.00 92.31 90 LYS A N 1
ATOM 702 C CA . LYS A 1 90 ? 7.813 -2.550 9.832 1.00 92.31 90 LYS A CA 1
ATOM 703 C C . LYS A 1 90 ? 8.431 -3.549 8.862 1.00 92.31 90 LYS A C 1
ATOM 705 O O . LYS A 1 90 ? 8.965 -3.133 7.840 1.00 92.31 90 LYS A O 1
ATOM 710 N N . GLN A 1 91 ? 8.363 -4.842 9.169 1.00 91.62 91 GLN A N 1
ATOM 711 C CA . GLN A 1 91 ? 8.856 -5.895 8.281 1.00 91.62 91 GLN A CA 1
ATOM 712 C C . GLN A 1 91 ? 8.074 -5.923 6.962 1.00 91.62 91 GLN A C 1
ATOM 714 O O . GLN A 1 91 ? 8.686 -5.975 5.898 1.00 91.62 91 GLN A O 1
ATOM 719 N N . GLU A 1 92 ? 6.747 -5.819 7.011 1.00 91.62 92 GLU A N 1
ATOM 720 C CA . GLU A 1 92 ? 5.890 -5.733 5.824 1.00 91.62 92 GLU A CA 1
ATOM 721 C C . GLU A 1 92 ? 6.189 -4.483 4.995 1.00 91.62 92 GLU A C 1
ATOM 723 O O . GLU A 1 92 ? 6.349 -4.579 3.779 1.00 91.62 92 GLU A O 1
ATOM 728 N N . ALA A 1 93 ? 6.335 -3.322 5.640 1.00 91.94 93 ALA A N 1
ATOM 729 C CA . ALA A 1 93 ? 6.695 -2.081 4.963 1.00 91.94 93 ALA A CA 1
ATOM 730 C C . ALA A 1 93 ? 8.072 -2.178 4.285 1.00 91.94 93 ALA A C 1
ATOM 732 O O . ALA A 1 93 ? 8.204 -1.823 3.114 1.00 91.94 93 ALA A O 1
ATOM 733 N N . ALA A 1 94 ? 9.075 -2.720 4.981 1.00 92.25 94 ALA A N 1
ATOM 734 C CA . ALA A 1 94 ? 10.411 -2.929 4.429 1.00 92.25 94 ALA A CA 1
ATOM 735 C C . ALA A 1 94 ? 10.404 -3.935 3.267 1.00 92.25 94 ALA A C 1
ATOM 737 O O . ALA A 1 94 ? 11.067 -3.722 2.254 1.00 92.25 94 ALA A O 1
ATOM 738 N N . MET A 1 95 ? 9.623 -5.014 3.376 1.00 91.00 95 MET A N 1
ATOM 739 C CA . MET A 1 95 ? 9.445 -5.984 2.295 1.00 91.00 95 MET A CA 1
ATOM 740 C C . MET A 1 95 ? 8.766 -5.343 1.079 1.00 91.00 95 MET A C 1
ATOM 742 O O . MET A 1 95 ? 9.207 -5.544 -0.051 1.00 91.00 95 MET A O 1
ATOM 746 N N . ALA A 1 96 ? 7.719 -4.545 1.293 1.00 88.88 96 ALA A N 1
ATOM 747 C CA . ALA A 1 96 ? 7.021 -3.832 0.229 1.00 88.88 96 ALA A CA 1
ATOM 748 C C . ALA A 1 96 ? 7.937 -2.817 -0.473 1.00 88.88 96 ALA A C 1
ATOM 750 O O . ALA A 1 96 ? 7.926 -2.728 -1.702 1.00 88.88 96 ALA A O 1
ATOM 751 N N . GLU A 1 97 ? 8.764 -2.091 0.282 1.00 88.38 97 GLU A N 1
ATOM 752 C CA . GLU A 1 97 ? 9.766 -1.172 -0.260 1.00 88.38 97 GLU A CA 1
ATOM 753 C C . GLU A 1 97 ? 10.833 -1.917 -1.069 1.00 88.38 97 GLU A C 1
ATOM 755 O O . GLU A 1 97 ? 11.068 -1.581 -2.229 1.00 88.38 97 GLU A O 1
ATOM 760 N N . PHE A 1 98 ? 11.394 -2.997 -0.523 1.00 86.44 98 PHE A N 1
ATOM 761 C CA . PHE A 1 98 ? 12.356 -3.842 -1.229 1.00 86.44 98 PHE A CA 1
ATOM 762 C C . PHE A 1 98 ? 11.783 -4.405 -2.538 1.00 86.44 98 PHE A C 1
ATOM 764 O O . PHE A 1 98 ? 12.426 -4.353 -3.590 1.00 86.44 98 PHE A O 1
ATOM 771 N N . LEU A 1 99 ? 10.549 -4.917 -2.511 1.00 84.50 99 LEU A N 1
ATOM 772 C CA . LEU A 1 99 ? 9.869 -5.409 -3.708 1.00 84.50 99 LEU A CA 1
ATOM 773 C C . LEU A 1 99 ? 9.626 -4.286 -4.713 1.00 84.50 99 LEU A C 1
ATOM 775 O O . LEU A 1 99 ? 9.827 -4.493 -5.909 1.00 84.50 99 LEU A O 1
ATOM 779 N N . ARG A 1 100 ? 9.245 -3.089 -4.256 1.00 82.88 100 ARG A N 1
ATOM 780 C CA . ARG A 1 100 ? 9.097 -1.919 -5.124 1.00 82.88 100 ARG A CA 1
ATOM 781 C C . ARG A 1 100 ? 10.417 -1.587 -5.809 1.00 82.88 100 ARG A C 1
ATOM 783 O O . ARG A 1 100 ? 10.421 -1.408 -7.022 1.00 82.88 100 ARG A O 1
ATOM 790 N N . GLU A 1 101 ? 11.532 -1.557 -5.091 1.00 78.94 101 GLU A N 1
ATOM 791 C CA . GLU A 1 101 ? 12.849 -1.307 -5.688 1.00 78.94 101 GLU A CA 1
ATOM 792 C C . GLU A 1 101 ? 13.246 -2.378 -6.711 1.00 78.94 101 GLU A C 1
ATOM 794 O O . GLU A 1 101 ? 13.792 -2.060 -7.766 1.00 78.94 101 GLU A O 1
ATOM 799 N N . LYS A 1 102 ? 12.952 -3.655 -6.443 1.00 79.81 102 LYS A N 1
ATOM 800 C CA . LYS A 1 102 ? 13.296 -4.760 -7.353 1.00 79.81 102 LYS A CA 1
ATOM 801 C C . LYS A 1 102 ? 12.384 -4.857 -8.572 1.00 79.81 102 LYS A C 1
ATOM 803 O O . LYS A 1 102 ? 12.833 -5.272 -9.642 1.00 79.81 102 LYS A O 1
ATOM 808 N N . LEU A 1 103 ? 11.114 -4.501 -8.415 1.00 84.81 103 LEU A N 1
ATOM 809 C CA . LEU A 1 103 ? 10.090 -4.619 -9.450 1.00 84.81 103 LEU A CA 1
ATOM 810 C C . LEU A 1 103 ? 9.841 -3.309 -10.192 1.00 84.81 103 LEU A C 1
ATOM 812 O O . LEU A 1 103 ? 9.021 -3.309 -11.105 1.00 84.81 103 LEU A O 1
ATOM 816 N N . THR A 1 104 ? 10.526 -2.215 -9.851 1.00 90.06 104 THR A N 1
ATOM 817 C CA . THR A 1 104 ? 10.415 -0.946 -10.577 1.00 90.06 104 THR A CA 1
ATOM 818 C C . THR A 1 104 ? 11.724 -0.551 -11.251 1.00 90.06 104 THR A C 1
ATOM 820 O O . THR A 1 104 ? 12.816 -0.767 -10.736 1.00 90.06 104 THR A O 1
ATOM 823 N N . LYS A 1 105 ? 11.617 0.024 -12.448 1.00 91.06 105 LYS A N 1
ATOM 824 C CA . LYS A 1 105 ? 12.732 0.605 -13.205 1.00 91.06 105 LYS A CA 1
ATOM 825 C C . LYS A 1 105 ? 12.277 1.903 -13.851 1.00 91.06 105 LYS A C 1
ATOM 827 O O . LYS A 1 105 ? 11.083 2.153 -13.987 1.00 91.06 105 LYS A O 1
ATOM 832 N N . ARG A 1 106 ? 13.220 2.746 -14.264 1.00 93.19 106 ARG A N 1
ATOM 833 C CA . ARG A 1 106 ? 12.905 3.941 -15.056 1.00 93.19 106 ARG A CA 1
ATOM 834 C C . ARG A 1 106 ? 12.804 3.582 -16.531 1.00 93.19 106 ARG A C 1
ATOM 836 O O . ARG A 1 106 ? 13.631 2.832 -17.045 1.00 93.19 106 ARG A O 1
ATOM 843 N N . CYS A 1 107 ? 11.811 4.141 -17.215 1.00 94.62 107 CYS A N 1
ATOM 844 C CA . CYS A 1 107 ? 11.741 4.078 -18.668 1.00 94.62 107 CYS A CA 1
ATOM 845 C C . CYS A 1 107 ? 13.021 4.692 -19.275 1.00 94.62 107 CYS A C 1
ATOM 847 O O . CYS A 1 107 ? 13.335 5.835 -18.948 1.00 94.62 107 CYS A O 1
ATOM 849 N N . PRO A 1 108 ? 13.726 4.006 -20.194 1.00 95.06 108 PRO A N 1
ATOM 850 C CA . PRO A 1 108 ? 14.963 4.518 -20.790 1.00 95.06 108 PRO A CA 1
ATOM 851 C C . PRO A 1 108 ? 14.751 5.740 -21.700 1.00 95.06 108 PRO A C 1
ATOM 853 O O . PRO A 1 108 ? 15.720 6.388 -22.078 1.00 95.06 108 PRO A O 1
ATOM 856 N N . LYS A 1 109 ? 13.499 6.055 -22.071 1.00 96.12 109 LYS A N 1
ATOM 857 C CA . LYS A 1 109 ? 13.156 7.193 -22.937 1.00 96.12 109 LYS A CA 1
ATOM 858 C C . LYS A 1 109 ? 12.619 8.405 -22.173 1.00 96.12 109 LYS A C 1
ATOM 860 O O . LYS A 1 109 ? 12.984 9.525 -22.506 1.00 96.12 109 LYS A O 1
ATOM 865 N N . CYS A 1 110 ? 11.715 8.205 -21.212 1.00 96.56 110 CYS A N 1
ATOM 866 C CA . CYS A 1 110 ? 11.028 9.303 -20.512 1.00 96.56 110 CYS A CA 1
ATOM 867 C C . CYS A 1 110 ? 11.190 9.277 -18.984 1.00 96.56 110 CYS A C 1
ATOM 869 O O . CYS A 1 110 ? 10.516 10.032 -18.293 1.00 96.56 110 CYS A O 1
ATOM 871 N N . GLU A 1 111 ? 12.026 8.378 -18.457 1.00 94.75 111 GLU A N 1
ATOM 872 C CA . GLU A 1 111 ? 12.471 8.294 -17.055 1.00 94.75 111 GLU A CA 1
ATOM 873 C C . GLU A 1 111 ? 11.400 8.086 -15.974 1.00 94.75 111 GLU A C 1
ATOM 875 O O . GLU A 1 111 ? 11.724 7.996 -14.781 1.00 94.75 111 GLU A O 1
ATOM 880 N N . ILE A 1 112 ? 10.134 7.934 -16.370 1.00 93.75 112 ILE A N 1
ATOM 881 C CA . ILE A 1 112 ? 9.060 7.592 -15.444 1.00 93.75 112 ILE A CA 1
ATOM 882 C C . ILE A 1 112 ? 9.294 6.200 -14.855 1.00 93.75 112 ILE A C 1
ATOM 884 O O . ILE A 1 112 ? 9.777 5.293 -15.541 1.00 93.75 112 ILE A O 1
ATOM 888 N N . LEU A 1 113 ? 8.956 6.040 -13.576 1.00 91.81 113 LEU A N 1
ATOM 889 C CA . LEU A 1 113 ? 8.972 4.740 -12.920 1.00 91.81 113 LEU A CA 1
ATOM 890 C C . LEU A 1 113 ? 7.908 3.843 -13.548 1.00 91.81 113 LEU A C 1
ATOM 892 O O . LEU A 1 113 ? 6.740 4.212 -13.644 1.00 91.81 113 LEU A O 1
ATOM 896 N N . ILE A 1 114 ? 8.335 2.659 -13.958 1.00 90.62 114 ILE A N 1
ATOM 897 C CA . ILE A 1 114 ? 7.488 1.595 -14.469 1.00 90.62 114 ILE A CA 1
ATOM 898 C C . ILE A 1 114 ? 7.696 0.348 -13.618 1.00 90.62 114 ILE A C 1
ATOM 900 O O . ILE A 1 114 ? 8.801 0.092 -13.140 1.00 90.62 114 ILE A O 1
ATOM 904 N N . GLN A 1 115 ? 6.632 -0.419 -13.423 1.00 88.56 115 GLN A N 1
ATOM 905 C CA . GLN A 1 115 ? 6.674 -1.693 -12.717 1.00 88.56 115 GLN A CA 1
ATOM 906 C C . GLN A 1 115 ? 6.753 -2.836 -13.730 1.00 88.56 115 GLN A C 1
ATOM 908 O O . GLN A 1 115 ? 6.137 -2.749 -14.793 1.00 88.56 115 GLN A O 1
ATOM 913 N N . LYS A 1 116 ? 7.500 -3.895 -13.409 1.00 85.38 116 LYS A N 1
ATOM 914 C CA . LYS A 1 116 ? 7.529 -5.113 -14.220 1.00 85.38 116 LYS A CA 1
ATOM 915 C C . LYS A 1 116 ? 6.134 -5.732 -14.253 1.00 85.38 116 LYS A C 1
ATOM 917 O O . LYS A 1 116 ? 5.542 -5.939 -13.191 1.00 85.38 116 LYS A O 1
ATOM 922 N N . ASP A 1 117 ? 5.637 -6.065 -15.438 1.00 75.19 117 ASP A N 1
ATOM 923 C CA . ASP A 1 117 ? 4.495 -6.964 -15.557 1.00 75.19 117 ASP A CA 1
ATOM 924 C C . ASP A 1 117 ? 4.931 -8.431 -15.353 1.00 75.19 117 ASP A C 1
ATOM 926 O O . ASP A 1 117 ? 6.116 -8.770 -15.266 1.00 75.19 117 ASP A O 1
ATOM 930 N N . LYS A 1 118 ? 3.965 -9.329 -15.151 1.00 73.06 118 LYS A N 1
ATOM 931 C CA . LYS A 1 118 ? 4.267 -10.755 -14.986 1.00 73.06 118 LYS A CA 1
ATOM 932 C C . LYS A 1 118 ? 4.470 -11.389 -16.366 1.00 73.06 118 LYS A C 1
ATOM 934 O O . LYS A 1 118 ? 3.617 -11.252 -17.233 1.00 73.06 118 LYS A O 1
ATOM 939 N N . GLY A 1 119 ? 5.542 -12.168 -16.522 1.00 75.06 119 GLY A N 1
ATOM 940 C CA . GLY A 1 119 ? 5.667 -13.179 -17.582 1.00 75.06 119 GLY A CA 1
ATOM 941 C C . GLY A 1 119 ? 6.585 -12.849 -18.763 1.00 75.06 119 GLY A C 1
ATOM 942 O O . GLY A 1 119 ? 7.144 -13.783 -19.332 1.00 75.06 119 GLY A O 1
ATOM 943 N N . CYS A 1 120 ? 6.817 -11.579 -19.118 1.00 84.44 120 CYS A N 1
ATOM 944 C CA . CYS A 1 120 ? 7.689 -11.226 -20.245 1.00 84.44 120 CYS A CA 1
ATOM 945 C C . CYS A 1 120 ? 8.707 -10.143 -19.876 1.00 84.44 120 CYS A C 1
ATOM 947 O O . CYS A 1 120 ? 8.484 -9.316 -19.001 1.00 84.44 120 CYS A O 1
ATOM 949 N N . ASP A 1 121 ? 9.847 -10.144 -20.562 1.00 90.06 121 ASP A N 1
ATOM 950 C CA . ASP A 1 121 ? 10.808 -9.047 -20.471 1.00 90.06 121 ASP A CA 1
ATOM 951 C C . ASP A 1 121 ? 10.609 -8.001 -21.562 1.00 90.06 121 ASP A C 1
ATOM 953 O O . ASP A 1 121 ? 11.302 -6.994 -21.559 1.00 90.06 121 ASP A O 1
ATOM 957 N N . HIS A 1 122 ? 9.692 -8.195 -22.502 1.00 93.12 122 HIS A N 1
ATOM 958 C CA . HIS A 1 122 ? 9.312 -7.130 -23.414 1.00 93.12 122 HIS A CA 1
ATOM 959 C C . HIS A 1 122 ? 8.312 -6.200 -22.722 1.00 93.12 122 HIS A C 1
ATOM 961 O O . HIS A 1 122 ? 7.175 -6.583 -22.475 1.00 93.12 122 HIS A O 1
ATOM 967 N N . MET A 1 123 ? 8.737 -4.972 -22.440 1.00 93.38 123 MET A N 1
ATOM 968 C CA . MET A 1 123 ? 7.938 -3.962 -21.753 1.00 93.38 123 MET A CA 1
ATOM 969 C C . MET A 1 123 ? 7.605 -2.803 -22.682 1.00 93.38 123 MET A C 1
ATOM 971 O O . MET A 1 123 ? 8.455 -2.331 -23.437 1.00 93.38 123 MET A O 1
ATOM 975 N N . THR A 1 124 ? 6.385 -2.281 -22.557 1.00 93.44 124 THR A N 1
ATOM 976 C CA . THR A 1 124 ? 5.954 -1.041 -23.216 1.00 93.44 124 THR A CA 1
ATOM 977 C C . THR A 1 124 ? 5.687 0.033 -22.167 1.00 93.44 124 THR A C 1
ATOM 979 O O . THR A 1 124 ? 4.906 -0.175 -21.242 1.00 93.44 124 THR A O 1
ATOM 982 N N . CYS A 1 125 ? 6.318 1.202 -22.297 1.00 93.69 125 CYS A N 1
ATOM 983 C CA . CYS A 1 125 ? 6.023 2.337 -21.422 1.00 93.69 125 CYS A CA 1
ATOM 984 C C . CYS A 1 125 ? 4.623 2.885 -21.716 1.00 93.69 125 CYS A C 1
ATOM 986 O O . CYS A 1 125 ? 4.363 3.330 -22.829 1.00 93.69 125 CYS A O 1
ATOM 988 N N . THR A 1 126 ? 3.761 2.947 -20.704 1.00 93.50 126 THR A N 1
ATOM 989 C CA . THR A 1 126 ? 2.379 3.443 -20.826 1.00 93.50 126 THR A CA 1
ATOM 990 C C . THR A 1 126 ? 2.274 4.942 -21.116 1.00 93.50 126 THR A C 1
ATOM 992 O O . THR A 1 126 ? 1.228 5.403 -21.558 1.00 93.50 126 THR A O 1
ATOM 995 N N . VAL A 1 127 ? 3.343 5.713 -20.881 1.00 96.00 127 VAL A N 1
ATOM 996 C CA . VAL A 1 127 ? 3.356 7.172 -21.085 1.00 96.00 127 VAL A CA 1
ATOM 997 C C . VAL A 1 127 ? 3.896 7.554 -22.459 1.00 96.00 127 VAL A C 1
ATOM 999 O O . VAL A 1 127 ? 3.278 8.336 -23.172 1.00 96.00 127 VAL A O 1
ATOM 1002 N N . CYS A 1 128 ? 5.063 7.027 -22.841 1.00 96.31 128 CYS A N 1
ATOM 1003 C CA . CYS A 1 128 ? 5.733 7.421 -24.086 1.00 96.31 128 CYS A CA 1
ATOM 1004 C C . CYS A 1 128 ? 5.720 6.342 -25.180 1.00 96.31 128 CYS A C 1
ATOM 1006 O O . CYS A 1 128 ? 6.319 6.548 -26.240 1.00 96.31 128 CYS A O 1
ATOM 1008 N N . ASN A 1 129 ? 5.073 5.199 -24.920 1.00 95.44 129 ASN A N 1
ATOM 1009 C CA . ASN A 1 129 ? 4.923 4.053 -25.824 1.00 95.44 129 ASN A CA 1
ATOM 1010 C C . ASN A 1 129 ? 6.244 3.452 -26.339 1.00 95.44 129 ASN A C 1
ATOM 1012 O O . ASN A 1 129 ? 6.252 2.706 -27.318 1.00 95.44 129 ASN A O 1
ATOM 1016 N N . SER A 1 130 ? 7.381 3.753 -25.700 1.00 95.44 130 SER A N 1
ATOM 1017 C CA . SER A 1 130 ? 8.648 3.092 -26.021 1.00 95.44 130 SER A CA 1
ATOM 1018 C C . SER A 1 130 ? 8.603 1.629 -25.594 1.00 95.44 130 SER A C 1
ATOM 1020 O O . SER A 1 130 ? 8.223 1.343 -24.456 1.00 95.44 130 SER A O 1
ATOM 1022 N N . GLN A 1 131 ? 9.068 0.742 -26.467 1.00 95.38 131 GLN A N 1
ATOM 1023 C CA . GLN A 1 131 ? 9.190 -0.691 -26.220 1.00 95.38 131 GLN A CA 1
ATOM 1024 C C . GLN A 1 131 ? 10.651 -1.050 -25.942 1.00 95.38 131 GLN A C 1
ATOM 1026 O O . GLN A 1 131 ? 11.543 -0.606 -26.668 1.00 95.38 131 GLN A O 1
ATOM 1031 N N . PHE A 1 132 ? 10.917 -1.826 -24.897 1.00 95.31 132 PHE A N 1
ATOM 1032 C CA . PHE A 1 132 ? 12.278 -2.192 -24.496 1.00 95.31 132 PHE A CA 1
ATOM 1033 C C . PHE A 1 132 ? 12.318 -3.494 -23.699 1.00 95.31 132 PHE A C 1
ATOM 1035 O O . PHE A 1 132 ? 11.310 -3.955 -23.171 1.00 95.31 132 PHE A O 1
ATOM 1042 N N . CYS A 1 133 ? 13.508 -4.082 -23.596 1.00 94.06 133 CYS A N 1
ATOM 1043 C CA . CYS A 1 133 ? 13.755 -5.218 -22.718 1.00 94.06 133 CYS A CA 1
ATOM 1044 C C . CYS A 1 133 ? 13.830 -4.754 -21.254 1.00 94.06 133 CYS A C 1
ATOM 1046 O O . CYS A 1 133 ? 14.654 -3.911 -20.919 1.00 94.06 133 CYS A O 1
ATOM 1048 N N . TRP A 1 134 ? 13.023 -5.316 -20.361 1.00 92.69 134 TRP A N 1
ATOM 1049 C CA . TRP A 1 134 ? 13.014 -5.014 -18.935 1.00 92.69 134 TRP A CA 1
ATOM 1050 C C . TRP A 1 134 ? 14.377 -5.239 -18.288 1.00 92.69 134 TRP A C 1
ATOM 1052 O O . TRP A 1 134 ? 14.814 -4.427 -17.475 1.00 92.69 134 TRP A O 1
ATOM 1062 N N . ASP A 1 135 ? 15.054 -6.332 -18.632 1.00 91.25 135 ASP A N 1
ATOM 1063 C CA . ASP A 1 135 ? 16.301 -6.723 -17.984 1.00 91.25 135 ASP A CA 1
ATOM 1064 C C . ASP A 1 135 ? 17.429 -5.740 -18.280 1.00 91.25 135 ASP A C 1
ATOM 1066 O O . ASP A 1 135 ? 18.004 -5.182 -17.342 1.00 91.25 135 ASP A O 1
ATOM 1070 N N . CYS A 1 136 ? 17.689 -5.482 -19.564 1.00 92.81 136 CYS A N 1
ATOM 1071 C CA . CYS A 1 136 ? 18.824 -4.676 -20.010 1.00 92.81 136 CYS A CA 1
ATOM 1072 C C . CYS A 1 136 ? 18.473 -3.265 -20.507 1.00 92.81 136 CYS A C 1
ATOM 1074 O O . CYS A 1 136 ? 19.380 -2.521 -20.868 1.00 92.81 136 CYS A O 1
ATOM 1076 N N . LEU A 1 137 ? 17.189 -2.900 -20.549 1.00 93.88 137 LEU A N 1
ATOM 1077 C CA . LEU A 1 137 ? 16.662 -1.608 -21.017 1.00 93.88 137 LEU A CA 1
ATOM 1078 C C . LEU A 1 137 ? 16.957 -1.267 -22.490 1.00 93.88 137 LEU A C 1
ATOM 1080 O O . LEU A 1 137 ? 16.723 -0.139 -22.920 1.00 93.88 137 LEU A O 1
ATOM 1084 N N . ALA A 1 138 ? 17.432 -2.235 -23.279 1.00 94.69 138 ALA A N 1
ATOM 1085 C CA . ALA A 1 138 ? 17.681 -2.057 -24.707 1.00 94.69 138 ALA A CA 1
ATOM 1086 C C . ALA A 1 138 ? 16.371 -1.901 -25.501 1.00 94.69 138 ALA A C 1
ATOM 1088 O O . ALA A 1 138 ? 15.375 -2.561 -25.196 1.00 94.69 138 ALA A O 1
ATOM 1089 N N . ASP A 1 139 ? 16.389 -1.053 -26.534 1.00 95.25 139 ASP A N 1
ATOM 1090 C CA . ASP A 1 139 ? 15.236 -0.789 -27.405 1.00 95.25 139 ASP A CA 1
ATOM 1091 C C . ASP A 1 139 ? 14.782 -2.068 -28.119 1.00 95.25 139 ASP A C 1
ATOM 1093 O O . ASP A 1 139 ? 15.541 -2.707 -28.858 1.00 95.25 139 ASP A O 1
ATOM 1097 N N . TRP A 1 140 ? 13.514 -2.421 -27.914 1.00 95.06 140 TRP A N 1
ATOM 1098 C CA . TRP A 1 140 ? 12.927 -3.635 -28.460 1.00 95.06 140 TRP A CA 1
ATOM 1099 C C . TRP A 1 140 ? 12.878 -3.617 -29.986 1.00 95.06 140 TRP A C 1
ATOM 1101 O O . TRP A 1 140 ? 13.167 -4.626 -30.624 1.00 95.06 140 TRP A O 1
ATOM 1111 N N . ASN A 1 141 ? 12.606 -2.457 -30.594 1.00 93.12 141 ASN A N 1
ATOM 1112 C CA . ASN A 1 141 ? 12.563 -2.320 -32.050 1.00 93.12 141 ASN A CA 1
ATOM 1113 C C . ASN A 1 141 ? 13.934 -2.571 -32.683 1.00 93.12 141 ASN A C 1
ATOM 1115 O O . ASN A 1 141 ? 14.019 -3.024 -33.825 1.00 93.12 141 ASN A O 1
ATOM 1119 N N . ILE A 1 142 ? 15.015 -2.272 -31.959 1.00 92.56 142 ILE A N 1
ATOM 1120 C CA . ILE A 1 142 ? 16.378 -2.544 -32.417 1.00 92.56 142 ILE A CA 1
ATOM 1121 C C . ILE A 1 142 ? 16.685 -4.037 -32.287 1.00 92.56 142 ILE A C 1
ATOM 1123 O O . ILE A 1 142 ? 17.245 -4.608 -33.223 1.00 92.56 142 ILE A O 1
ATOM 1127 N N . ILE A 1 143 ? 16.290 -4.674 -31.181 1.00 93.00 143 ILE A N 1
ATOM 1128 C CA . ILE A 1 143 ? 16.475 -6.116 -30.960 1.00 93.00 143 ILE A CA 1
ATOM 1129 C C . ILE A 1 143 ? 15.783 -6.925 -32.064 1.00 93.00 143 ILE A C 1
ATOM 1131 O O . ILE A 1 143 ? 16.459 -7.663 -32.776 1.00 93.00 143 ILE A O 1
ATOM 1135 N N . ILE A 1 144 ? 14.480 -6.714 -32.289 1.00 91.44 144 ILE A N 1
ATOM 1136 C CA . ILE A 1 144 ? 13.700 -7.503 -33.263 1.00 91.44 144 ILE A CA 1
ATOM 1137 C C . ILE A 1 144 ? 14.167 -7.329 -34.717 1.00 91.44 144 ILE A C 1
ATOM 1139 O O . ILE A 1 144 ? 13.960 -8.216 -35.538 1.00 91.44 144 ILE A O 1
ATOM 1143 N N . ARG A 1 145 ? 14.775 -6.185 -35.062 1.00 92.81 145 ARG A N 1
ATOM 1144 C CA . ARG A 1 145 ? 15.269 -5.903 -36.424 1.00 92.81 145 ARG A CA 1
ATOM 1145 C C . ARG A 1 145 ? 16.674 -6.427 -36.684 1.00 92.81 145 ARG A C 1
ATOM 1147 O O . ARG A 1 145 ? 17.060 -6.539 -37.843 1.00 92.81 145 ARG A O 1
ATOM 1154 N N . ASN A 1 146 ? 17.463 -6.630 -35.633 1.00 90.69 146 ASN A N 1
ATOM 1155 C CA . ASN A 1 146 ? 18.864 -7.008 -35.757 1.00 90.69 146 ASN A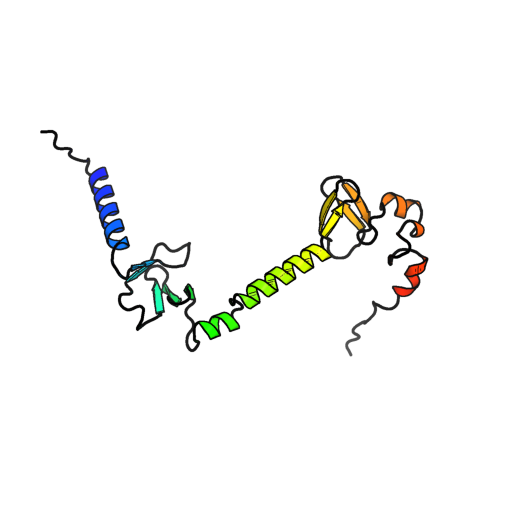 CA 1
ATOM 1156 C C . ASN A 1 146 ? 19.046 -8.450 -35.288 1.00 90.69 146 ASN A C 1
ATOM 1158 O O . ASN A 1 146 ? 19.125 -9.336 -36.126 1.00 90.69 146 ASN A O 1
ATOM 1162 N N . ASP A 1 147 ? 19.156 -8.652 -33.974 1.00 90.44 147 ASP A N 1
ATOM 1163 C CA . ASP A 1 147 ? 19.293 -9.938 -33.284 1.00 90.44 147 ASP A CA 1
ATOM 1164 C C . ASP A 1 147 ? 19.437 -9.664 -31.769 1.00 90.44 147 ASP A C 1
ATOM 1166 O O . ASP A 1 147 ? 19.672 -8.528 -31.331 1.00 90.44 147 ASP A O 1
ATOM 1170 N N . ASN A 1 148 ? 19.430 -10.728 -30.971 1.00 90.25 148 ASN A N 1
ATOM 1171 C CA . ASN A 1 148 ? 19.692 -10.751 -29.537 1.00 90.25 148 ASN A CA 1
ATOM 1172 C C . ASN A 1 148 ? 21.053 -10.149 -29.131 1.00 90.25 148 ASN A C 1
ATOM 1174 O O . ASN A 1 148 ? 21.233 -9.751 -27.981 1.00 90.25 148 ASN A O 1
ATOM 1178 N N . ARG A 1 149 ? 22.005 -9.978 -30.060 1.00 92.12 149 ARG A N 1
ATOM 1179 C CA . ARG A 1 149 ? 23.271 -9.237 -29.832 1.00 92.12 149 ARG A CA 1
ATOM 1180 C C . ARG A 1 149 ? 23.073 -7.776 -29.415 1.00 92.12 149 ARG A C 1
ATOM 1182 O O . ARG A 1 149 ? 24.022 -7.112 -29.018 1.00 92.12 149 ARG A O 1
ATOM 1189 N N . ARG A 1 150 ? 21.859 -7.240 -29.572 1.00 93.75 150 ARG A N 1
ATOM 1190 C CA . ARG A 1 150 ? 21.500 -5.882 -29.143 1.00 93.75 150 ARG A CA 1
ATOM 1191 C C . ARG A 1 150 ? 21.082 -5.805 -27.676 1.00 93.75 150 ARG A C 1
ATOM 1193 O O . ARG A 1 150 ? 20.975 -4.698 -27.153 1.00 93.75 150 ARG A O 1
ATOM 1200 N N . HIS A 1 151 ? 20.890 -6.939 -26.999 1.00 92.50 151 HIS A N 1
ATOM 1201 C CA . HIS A 1 151 ? 20.850 -6.952 -25.541 1.00 92.50 151 HIS A CA 1
ATOM 1202 C C . HIS A 1 151 ? 22.224 -6.594 -24.961 1.00 92.50 151 HIS A C 1
ATOM 1204 O O . HIS A 1 151 ? 23.253 -6.721 -25.618 1.00 92.50 151 HIS A O 1
ATOM 1210 N N . ASN A 1 152 ? 22.251 -6.148 -23.708 1.00 89.88 152 ASN A N 1
ATOM 1211 C CA . ASN A 1 152 ? 23.509 -5.911 -23.011 1.00 89.88 152 ASN A CA 1
ATOM 1212 C C . ASN A 1 152 ? 24.239 -7.255 -22.753 1.00 89.88 152 ASN A C 1
ATOM 1214 O O . ASN A 1 152 ? 23.597 -8.173 -22.231 1.00 89.88 152 ASN A O 1
ATOM 1218 N N . PRO A 1 153 ? 25.551 -7.369 -23.060 1.00 89.81 153 PRO A N 1
ATOM 1219 C CA . PRO A 1 153 ? 26.342 -8.593 -22.901 1.00 89.81 153 PRO A CA 1
ATOM 1220 C C . PRO A 1 153 ? 26.392 -9.200 -21.501 1.00 89.81 153 PRO A C 1
ATOM 1222 O O . PRO A 1 153 ? 26.793 -10.349 -21.370 1.00 89.81 153 PRO A O 1
ATOM 1225 N N . THR A 1 154 ? 26.008 -8.475 -20.451 1.00 89.50 154 THR A N 1
ATOM 1226 C CA . THR A 1 154 ? 25.959 -9.019 -19.083 1.00 89.50 154 THR A CA 1
ATOM 1227 C C . THR A 1 154 ? 24.613 -9.651 -18.722 1.00 89.50 154 THR A C 1
ATOM 1229 O O . THR A 1 154 ? 24.488 -10.249 -17.657 1.00 89.50 154 THR A O 1
ATOM 1232 N N . TYR A 1 155 ? 23.596 -9.524 -19.580 1.00 89.06 155 TYR A N 1
ATOM 1233 C CA .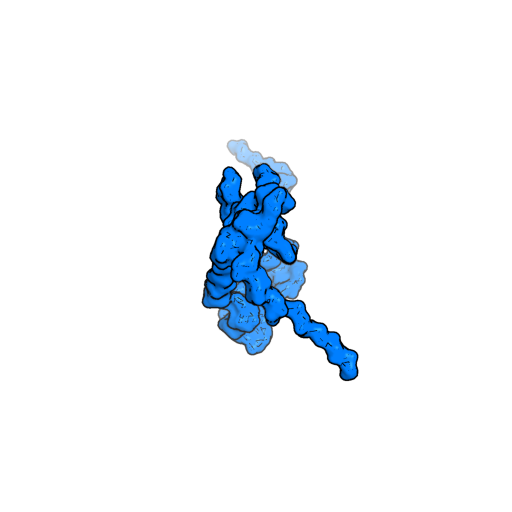 TYR A 1 155 ? 22.230 -9.959 -19.288 1.00 89.06 155 TYR A CA 1
ATOM 1234 C C . TYR A 1 155 ? 21.844 -11.214 -20.069 1.00 89.06 155 TYR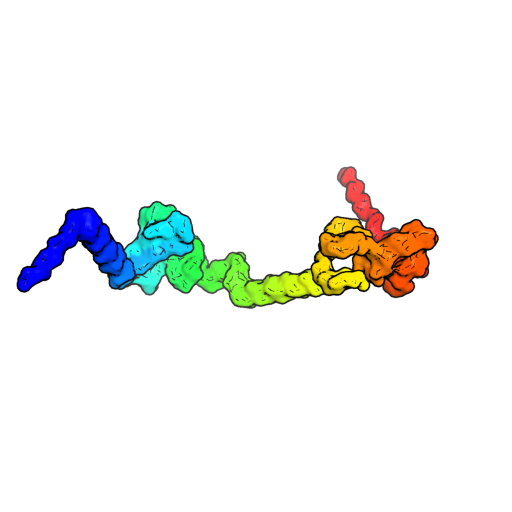 A C 1
ATOM 1236 O O . TYR A 1 155 ? 22.367 -11.488 -21.151 1.00 89.06 155 TYR A O 1
ATOM 1244 N N . ARG A 1 156 ? 20.877 -11.961 -19.520 1.00 88.44 156 ARG A N 1
ATOM 1245 C CA . ARG A 1 156 ? 20.494 -13.309 -19.976 1.00 88.44 156 ARG A CA 1
ATOM 1246 C C . ARG A 1 156 ? 20.183 -13.434 -21.467 1.00 88.44 156 ARG A C 1
ATOM 1248 O O . ARG A 1 156 ? 20.498 -14.455 -22.058 1.00 88.44 156 ARG A O 1
ATOM 1255 N N . TRP A 1 157 ? 19.583 -12.411 -22.073 1.00 88.50 157 TRP A N 1
ATOM 1256 C CA . TRP A 1 157 ? 19.122 -12.474 -23.462 1.00 88.50 157 TRP A CA 1
ATOM 1257 C C . TRP A 1 157 ? 20.225 -12.232 -24.495 1.00 88.50 157 TRP A C 1
ATOM 1259 O O . TRP A 1 157 ? 19.976 -12.378 -25.688 1.00 88.50 157 TRP A O 1
ATOM 1269 N N . HIS A 1 158 ? 21.440 -11.870 -24.077 1.00 91.19 158 HIS A N 1
ATOM 1270 C CA . HIS A 1 158 ? 22.565 -11.762 -25.002 1.00 91.19 158 HIS A CA 1
ATOM 1271 C C . HIS A 1 158 ? 23.049 -13.160 -25.435 1.00 91.19 158 HIS A C 1
ATOM 1273 O O . HIS A 1 158 ? 23.156 -14.032 -24.573 1.00 91.19 158 HIS A O 1
ATOM 1279 N N . PRO A 1 159 ? 23.399 -13.398 -26.717 1.00 90.44 159 PRO A N 1
ATOM 1280 C CA . PRO A 1 159 ? 23.782 -14.718 -27.229 1.00 90.44 159 PRO A CA 1
ATOM 1281 C C . PRO A 1 159 ? 24.877 -15.437 -26.444 1.00 90.44 159 PRO A C 1
ATOM 1283 O O . PRO A 1 159 ? 24.806 -16.653 -26.277 1.00 90.44 159 PRO A O 1
ATOM 1286 N N . ASP A 1 160 ? 25.834 -14.685 -25.903 1.00 89.69 160 ASP A N 1
ATOM 1287 C CA . ASP A 1 160 ? 26.918 -15.230 -25.077 1.00 89.69 160 ASP A CA 1
ATOM 1288 C C . ASP A 1 160 ? 26.412 -15.846 -23.758 1.00 89.69 160 ASP A C 1
ATOM 1290 O O . ASP A 1 160 ? 27.051 -16.738 -23.205 1.00 89.69 160 ASP A O 1
ATOM 1294 N N . ASN A 1 161 ? 25.231 -15.425 -23.293 1.00 86.00 161 ASN A N 1
ATOM 1295 C CA . ASN A 1 161 ? 24.600 -15.866 -22.048 1.00 86.00 161 ASN A CA 1
ATOM 1296 C C . ASN A 1 161 ? 23.405 -16.805 -22.273 1.00 86.00 161 ASN A C 1
ATOM 1298 O O . ASN A 1 161 ? 22.916 -17.397 -21.320 1.00 86.00 161 ASN A O 1
ATOM 1302 N N . LEU A 1 162 ? 22.936 -17.006 -23.512 1.00 74.44 162 LEU A N 1
ATOM 1303 C CA . LEU A 1 162 ? 21.763 -17.857 -23.785 1.00 74.44 162 LEU A CA 1
ATOM 1304 C C . LEU A 1 162 ? 21.988 -19.339 -23.420 1.00 74.44 162 LEU A C 1
ATOM 1306 O O . LEU A 1 162 ? 21.025 -20.073 -23.207 1.00 74.44 162 LEU A O 1
ATOM 1310 N N . ARG A 1 163 ? 23.248 -19.784 -23.299 1.00 65.88 163 ARG A N 1
ATOM 1311 C CA . ARG A 1 163 ? 23.607 -21.159 -22.900 1.00 65.88 163 ARG A CA 1
ATOM 1312 C C . ARG A 1 163 ? 23.323 -21.482 -21.428 1.00 65.88 163 ARG A C 1
ATOM 1314 O O . ARG A 1 163 ? 23.292 -22.658 -21.085 1.00 65.88 163 ARG A O 1
ATOM 1321 N N . SER A 1 164 ? 23.109 -20.485 -20.567 1.00 58.69 164 SER A N 1
ATOM 1322 C CA . SER A 1 164 ? 22.802 -20.696 -19.142 1.00 58.69 164 SER A CA 1
ATOM 1323 C C . SER A 1 164 ? 21.300 -20.768 -18.834 1.00 58.69 164 SER A C 1
ATOM 1325 O O . SER A 1 164 ? 20.927 -21.062 -17.704 1.00 58.69 164 SER A O 1
ATOM 1327 N N . VAL A 1 165 ? 20.429 -20.541 -19.826 1.00 54.97 165 VAL A N 1
ATOM 1328 C CA . VAL A 1 165 ? 18.964 -20.472 -19.648 1.00 54.97 165 VAL A CA 1
ATOM 1329 C C . VAL A 1 165 ? 18.280 -21.845 -19.792 1.00 54.97 165 VAL A C 1
ATOM 1331 O O . VAL A 1 165 ? 17.175 -22.039 -19.301 1.00 54.97 165 VAL A O 1
ATOM 1334 N N . GLN A 1 166 ? 18.937 -22.837 -20.404 1.00 50.56 166 GLN A N 1
ATOM 1335 C CA . GLN A 1 166 ? 18.345 -24.159 -20.678 1.00 50.56 166 GLN A CA 1
ATOM 1336 C C . GLN A 1 166 ? 18.318 -25.130 -19.478 1.00 50.56 166 GLN A C 1
ATOM 1338 O O . GLN A 1 166 ? 17.886 -26.264 -19.644 1.00 50.56 166 GLN A O 1
ATOM 1343 N N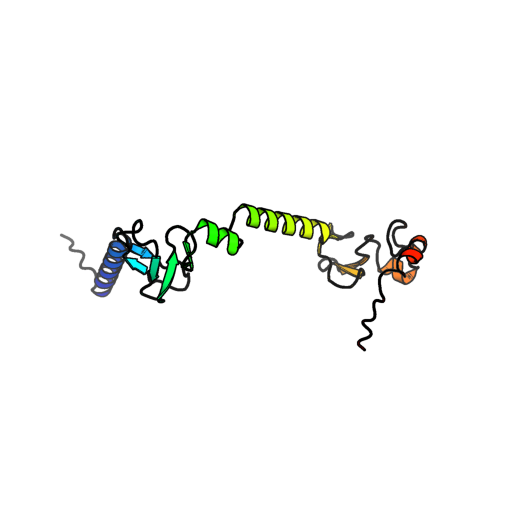 . GLN A 1 167 ? 18.756 -24.723 -18.279 1.00 48.69 167 GLN A N 1
ATOM 1344 C CA . GLN A 1 167 ? 18.757 -25.588 -17.083 1.00 48.69 167 GLN A CA 1
ATOM 1345 C C . GLN A 1 167 ? 17.672 -25.260 -16.044 1.00 48.69 167 GLN A C 1
ATOM 1347 O O . GLN A 1 167 ? 17.596 -25.948 -15.035 1.00 48.69 167 GLN A O 1
ATOM 1352 N N . SER A 1 168 ? 16.818 -24.253 -16.256 1.00 46.91 168 SER A N 1
ATOM 1353 C CA . SER A 1 168 ? 15.832 -23.836 -15.242 1.00 46.91 168 SER A CA 1
ATOM 1354 C C . SER A 1 168 ? 14.381 -23.869 -15.725 1.00 46.91 168 SER A C 1
ATOM 1356 O O . SER A 1 168 ? 13.623 -22.937 -15.460 1.00 46.91 168 SER A O 1
ATOM 1358 N N . GLY A 1 169 ? 13.981 -24.923 -16.438 1.00 48.19 169 GLY A N 1
ATOM 1359 C CA . GLY A 1 169 ? 12.562 -25.148 -16.709 1.00 48.19 169 GLY A CA 1
ATOM 1360 C C . GLY A 1 169 ? 12.265 -26.375 -17.554 1.00 48.19 169 GLY A C 1
ATOM 1361 O O . GLY A 1 169 ? 12.025 -26.200 -18.739 1.00 48.19 169 GLY A O 1
ATOM 1362 N N . VAL A 1 170 ? 12.282 -27.560 -16.930 1.00 42.03 170 VAL A N 1
ATOM 1363 C CA . VAL A 1 170 ? 11.308 -28.657 -17.114 1.00 42.03 170 VAL A CA 1
ATOM 1364 C C . VAL A 1 170 ? 11.389 -29.536 -15.850 1.00 42.03 170 VAL A C 1
ATOM 1366 O O . VAL A 1 170 ? 12.239 -30.416 -15.762 1.00 42.03 170 VAL A O 1
ATOM 1369 N N . GLU A 1 171 ? 10.564 -29.262 -14.841 1.00 38.19 171 GLU A N 1
ATOM 1370 C CA . GLU A 1 171 ? 10.062 -30.325 -13.960 1.00 38.19 171 GLU A CA 1
ATOM 1371 C C . GLU A 1 171 ? 8.629 -30.548 -14.441 1.00 38.19 171 GLU A C 1
ATOM 1373 O O . GLU A 1 171 ? 7.720 -29.799 -14.093 1.00 38.19 171 GLU A O 1
ATOM 1378 N N . ASP A 1 172 ? 8.477 -31.476 -15.387 1.00 37.19 172 ASP A N 1
ATOM 1379 C CA . ASP A 1 172 ? 7.178 -32.053 -15.700 1.00 37.19 172 ASP A CA 1
ATOM 1380 C C . ASP A 1 172 ? 6.830 -32.962 -14.512 1.00 37.19 172 ASP A C 1
ATOM 1382 O O . ASP A 1 172 ? 7.498 -33.974 -14.285 1.00 37.19 172 ASP A O 1
ATOM 1386 N N . ASP A 1 173 ? 5.828 -32.567 -13.727 1.00 43.00 173 ASP A N 1
ATOM 1387 C CA . ASP A 1 173 ? 5.141 -33.450 -12.787 1.00 43.00 173 ASP A CA 1
ATOM 1388 C C . ASP A 1 173 ? 4.452 -34.566 -13.597 1.00 43.00 173 ASP A C 1
ATOM 1390 O O . ASP A 1 173 ? 3.343 -34.399 -14.109 1.00 43.00 173 ASP A O 1
ATOM 1394 N N . ASP A 1 174 ? 5.144 -35.694 -13.758 1.00 45.25 174 ASP A N 1
ATOM 1395 C CA . ASP A 1 174 ? 4.581 -36.959 -14.234 1.00 45.25 174 ASP A CA 1
ATOM 1396 C C . ASP A 1 174 ? 3.912 -37.660 -13.035 1.00 45.25 174 ASP A C 1
ATOM 1398 O O . ASP A 1 174 ? 4.571 -38.285 -12.200 1.00 45.25 174 ASP A O 1
ATOM 1402 N N . ASP A 1 175 ? 2.599 -37.456 -12.907 1.00 48.88 175 ASP A N 1
ATOM 1403 C CA . ASP A 1 175 ? 1.711 -38.142 -11.964 1.00 48.88 175 ASP A CA 1
ATOM 1404 C C . ASP A 1 175 ? 1.492 -39.591 -12.441 1.00 48.88 175 ASP A C 1
ATOM 1406 O O . ASP A 1 175 ? 0.880 -39.832 -13.485 1.00 48.88 175 ASP A O 1
ATOM 1410 N N . SER A 1 176 ? 2.024 -40.553 -11.678 1.00 58.06 176 SER A N 1
ATOM 1411 C CA . SER A 1 176 ? 1.764 -41.998 -11.793 1.00 58.06 176 SER A CA 1
ATOM 1412 C C . SER A 1 176 ? 0.975 -42.507 -10.595 1.00 58.06 176 SER A C 1
ATOM 1414 O O . SER A 1 176 ? 1.388 -42.197 -9.454 1.00 58.06 176 SER A O 1
#

Organism: NCBI:txid574789